Protein AF-A0A955CKV7-F1 (afdb_monomer)

pLDDT: mean 88.66, std 15.36, range [34.91, 98.19]

Sequence (93 aa):
MKKLHAVLRLPLHDFFVLSQGDAGFRAYVFLNSDEDVMACKRSGDLADIEDCVYEQLEMAGRGTRNEIVVAFEYDSDENVQRSFKGNYYLRLL

Nearest PDB structures (foldseek):
  8ipb-assembly1_hb  TM=4.621E-01  e=1.508E+00  Triticum aestivum
  8jiw-assembly1_BH  TM=4.575E-01  e=1.725E+00  Triticum aestivum
  6xa1-assembly1_SH  TM=4.908E-01  e=2.581E+00  Homo sapiens
  6zu5-assembly1_SH0  TM=4.868E-01  e=5.053E+00  Paranosema locustae

Foldseek 3Di:
DDPPPPPCPQQWDDWDWDQDPPFRIEIETAGADPVSLVVCVVVVVVVVVVVVVQVVCVVVVVDHSVPHGYHYHYYYCVCCCVPVVSDVVVVVD

Structure (mmCIF, N/CA/C/O backbone):
data_AF-A0A955CKV7-F1
#
_entry.id   AF-A0A955CKV7-F1
#
loop_
_atom_site.group_PDB
_atom_site.id
_atom_site.type_symbol
_atom_site.label_atom_id
_atom_site.label_alt_id
_atom_site.label_comp_id
_atom_site.label_asym_id
_atom_site.label_entity_id
_atom_site.label_seq_id
_atom_site.pdbx_PDB_ins_code
_atom_site.Cartn_x
_atom_site.Cartn_y
_atom_site.Cartn_z
_atom_site.occupancy
_atom_site.B_iso_or_equiv
_atom_site.auth_seq_id
_atom_site.auth_comp_id
_atom_site.auth_asym_id
_atom_site.auth_atom_id
_atom_site.pdbx_PDB_model_num
ATOM 1 N N . MET A 1 1 ? -17.289 22.559 2.012 1.00 37.84 1 MET A N 1
ATOM 2 C CA . MET A 1 1 ? -16.925 21.390 1.183 1.00 37.84 1 MET A CA 1
ATOM 3 C C . MET A 1 1 ? -15.470 21.536 0.761 1.00 37.84 1 MET A C 1
ATOM 5 O O . MET A 1 1 ? -15.180 22.367 -0.091 1.00 37.84 1 MET A O 1
ATOM 9 N N . LYS A 1 2 ? -14.542 20.826 1.416 1.00 34.94 2 LYS A N 1
ATOM 10 C CA . LYS A 1 2 ? -13.130 20.812 1.006 1.00 34.94 2 LYS A CA 1
ATOM 11 C C . LYS A 1 2 ? -13.023 19.930 -0.238 1.00 34.94 2 LYS A C 1
ATOM 13 O O . LYS A 1 2 ? -13.297 18.740 -0.168 1.00 34.94 2 LYS A O 1
ATOM 18 N N . LYS A 1 3 ? -12.690 20.531 -1.379 1.00 34.91 3 LYS A N 1
ATOM 19 C CA . LYS A 1 3 ? -12.282 19.791 -2.574 1.00 34.91 3 LYS A CA 1
ATOM 20 C C . LYS A 1 3 ? -10.950 19.113 -2.251 1.00 34.91 3 LYS A C 1
ATOM 22 O O . LYS A 1 3 ? -9.973 19.821 -2.010 1.00 34.91 3 LYS A O 1
ATOM 27 N N . LEU A 1 4 ? -10.920 17.780 -2.225 1.00 38.41 4 LEU A N 1
ATOM 28 C CA . LEU A 1 4 ? -9.672 17.020 -2.273 1.00 38.41 4 LEU A CA 1
ATOM 29 C C . LEU A 1 4 ? -9.028 17.293 -3.640 1.00 38.41 4 LEU A C 1
ATOM 31 O O . LEU A 1 4 ? -9.352 16.664 -4.639 1.00 38.41 4 LEU A O 1
ATOM 35 N N . HIS A 1 5 ? -8.140 18.281 -3.691 1.00 37.44 5 HIS A N 1
ATOM 36 C CA . HIS A 1 5 ? -7.159 18.421 -4.761 1.00 37.44 5 HIS A CA 1
ATOM 37 C C . HIS A 1 5 ? -5.893 17.651 -4.367 1.00 37.44 5 HIS A C 1
ATOM 39 O O . HIS A 1 5 ? -4.804 18.218 -4.336 1.00 37.44 5 HIS A O 1
ATOM 45 N N . ALA A 1 6 ? -6.026 16.358 -4.060 1.00 46.50 6 ALA A N 1
ATOM 46 C CA . ALA A 1 6 ? -4.886 15.458 -4.144 1.00 46.50 6 ALA A CA 1
ATOM 47 C C . ALA A 1 6 ? -4.646 15.226 -5.640 1.00 46.50 6 ALA A C 1
ATOM 49 O O . ALA A 1 6 ? -5.173 14.304 -6.254 1.00 46.50 6 ALA A O 1
ATOM 50 N N . VAL A 1 7 ? -3.942 16.168 -6.268 1.00 45.81 7 VAL A N 1
ATOM 51 C CA . VAL A 1 7 ? -3.309 15.926 -7.562 1.00 45.81 7 VAL A CA 1
ATOM 52 C C . VAL A 1 7 ? -2.449 14.684 -7.350 1.00 45.81 7 VAL A C 1
ATOM 54 O O . VAL A 1 7 ? -1.528 14.744 -6.540 1.00 45.81 7 VAL A O 1
ATOM 57 N N . LEU A 1 8 ? -2.790 13.572 -8.007 1.00 54.16 8 LEU A N 1
ATOM 58 C CA . LEU A 1 8 ? -2.007 12.334 -8.047 1.00 54.16 8 LEU A CA 1
ATOM 59 C C . LEU A 1 8 ? -0.587 12.667 -8.538 1.00 54.16 8 LEU A C 1
ATOM 61 O O . LEU A 1 8 ? -0.303 12.646 -9.730 1.00 54.16 8 LEU A O 1
ATOM 65 N N . ARG A 1 9 ? 0.286 13.078 -7.613 1.00 68.81 9 ARG A N 1
ATOM 66 C CA . ARG A 1 9 ? 1.732 13.243 -7.820 1.00 68.81 9 ARG A CA 1
ATOM 67 C C . ARG A 1 9 ? 2.462 11.912 -7.734 1.00 68.81 9 ARG A C 1
ATOM 69 O O . ARG A 1 9 ? 3.60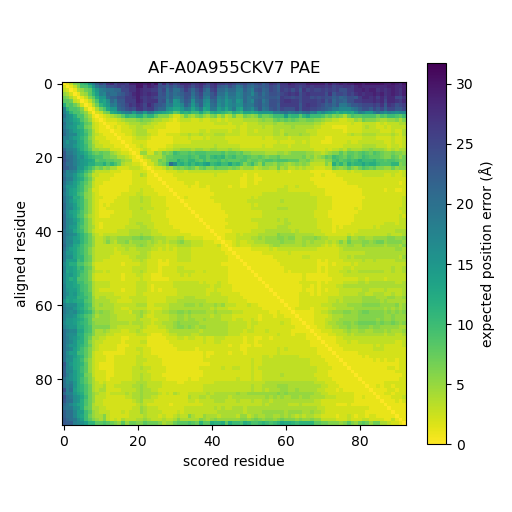8 11.814 -8.152 1.00 68.81 9 ARG A O 1
ATOM 76 N N . LEU A 1 10 ? 1.794 10.919 -7.168 1.00 77.31 10 LEU A N 1
ATOM 77 C CA . LEU A 1 10 ? 2.326 9.594 -6.968 1.00 77.31 10 LEU A CA 1
ATOM 78 C C . LEU A 1 10 ? 2.249 8.822 -8.288 1.00 77.31 10 LEU A C 1
ATOM 80 O O . LEU A 1 10 ? 1.186 8.825 -8.916 1.00 77.31 10 LEU A O 1
ATOM 84 N N . PRO A 1 11 ? 3.326 8.138 -8.698 1.00 91.31 11 PRO A N 1
ATOM 85 C CA . PRO A 1 11 ? 3.350 7.253 -9.862 1.00 91.31 11 PRO A CA 1
ATOM 86 C C . PRO A 1 11 ? 2.609 5.941 -9.553 1.00 91.31 11 PRO A C 1
ATOM 88 O O . PRO A 1 11 ? 3.141 4.854 -9.759 1.00 91.31 11 PRO A O 1
ATOM 91 N N . LEU A 1 12 ? 1.400 6.053 -8.993 1.00 91.19 12 LEU A N 1
ATOM 92 C CA . LEU A 1 12 ? 0.549 4.937 -8.615 1.00 91.19 12 LEU A CA 1
ATOM 93 C C . LEU A 1 12 ? 0.084 4.221 -9.880 1.00 91.19 12 LEU A C 1
ATOM 95 O O . LEU A 1 12 ? -0.553 4.824 -10.744 1.00 91.19 12 LEU A O 1
ATOM 99 N N . HIS A 1 13 ? 0.405 2.939 -9.953 1.00 94.06 13 HIS A N 1
ATOM 100 C CA . HIS A 1 13 ? -0.009 2.044 -11.015 1.00 94.06 13 HIS A CA 1
ATOM 101 C C . HIS A 1 13 ? -1.310 1.323 -10.650 1.00 94.06 13 HIS A C 1
ATOM 103 O O . HIS A 1 13 ? -2.291 1.423 -11.381 1.00 94.06 13 HIS A O 1
ATOM 109 N N . ASP A 1 14 ? -1.330 0.626 -9.509 1.00 93.19 14 ASP A N 1
ATOM 110 C CA . ASP A 1 14 ? -2.499 -0.125 -9.038 1.00 93.19 14 ASP A CA 1
ATOM 111 C C . ASP A 1 14 ? -2.508 -0.244 -7.507 1.00 93.19 14 ASP A C 1
ATOM 113 O O . ASP A 1 14 ? -1.500 0.001 -6.833 1.00 93.19 14 ASP A O 1
ATOM 117 N N . PHE A 1 15 ? -3.659 -0.593 -6.939 1.00 92.81 15 PHE A N 1
ATOM 118 C CA . PHE A 1 15 ? -3.868 -0.632 -5.502 1.00 92.81 15 PHE A CA 1
ATOM 119 C C . PHE A 1 15 ? -4.960 -1.621 -5.077 1.00 92.81 15 PHE A C 1
ATOM 121 O O . PHE A 1 15 ? -6.057 -1.637 -5.634 1.00 92.81 15 PHE A O 1
ATOM 128 N N . PHE A 1 16 ? -4.699 -2.386 -4.012 1.00 93.56 16 PHE A N 1
ATOM 129 C CA . PHE A 1 16 ? -5.642 -3.364 -3.459 1.00 93.56 16 PHE A CA 1
ATOM 130 C C . PHE A 1 16 ? -5.705 -3.282 -1.935 1.00 93.56 16 PHE A C 1
ATOM 132 O O . PHE A 1 16 ? -4.668 -3.281 -1.281 1.00 93.56 16 PHE A O 1
ATOM 139 N N . VAL A 1 17 ? -6.911 -3.318 -1.357 1.00 94.44 17 VAL A N 1
ATOM 140 C CA . VAL A 1 17 ? -7.116 -3.541 0.087 1.00 94.44 17 VAL A CA 1
ATOM 141 C C . VAL A 1 17 ? -7.871 -4.838 0.281 1.00 94.44 17 VAL A C 1
ATOM 143 O O . VAL A 1 17 ? -9.010 -4.976 -0.166 1.00 94.44 17 VAL A O 1
ATOM 146 N N . LEU A 1 18 ? -7.247 -5.784 0.970 1.00 93.12 18 LEU A N 1
ATOM 147 C CA . LEU A 1 18 ? -7.799 -7.111 1.211 1.00 93.12 18 LEU A CA 1
ATOM 148 C C . LEU A 1 18 ? -7.905 -7.356 2.711 1.00 93.12 18 LEU A C 1
ATOM 150 O O . LEU A 1 18 ? -7.015 -6.971 3.465 1.00 93.12 18 LEU A O 1
ATOM 154 N N . SER A 1 19 ? -8.978 -8.014 3.152 1.00 92.00 19 SER A N 1
ATOM 155 C CA . SER A 1 19 ? -9.042 -8.505 4.530 1.00 92.00 19 SER A CA 1
ATOM 156 C C . SER A 1 19 ? -8.087 -9.686 4.698 1.00 92.00 19 SER A C 1
ATOM 158 O O . SE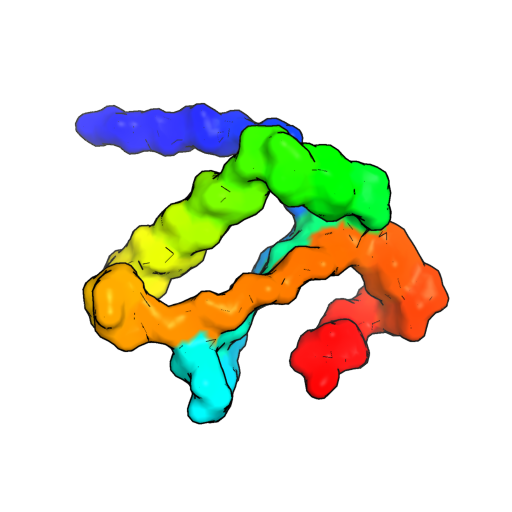R A 1 19 ? -8.018 -10.553 3.827 1.00 92.00 19 SER A O 1
ATOM 160 N N . GLN A 1 20 ? -7.344 -9.702 5.800 1.00 86.94 20 GLN A N 1
ATOM 161 C CA . GLN A 1 20 ? -6.309 -10.691 6.091 1.00 86.94 20 GLN A CA 1
ATOM 162 C C . GLN A 1 20 ? -6.439 -11.175 7.536 1.00 86.94 20 GLN A C 1
ATOM 164 O O . GLN A 1 20 ? -6.802 -10.409 8.429 1.00 86.94 20 GLN A O 1
ATOM 169 N N . GLY A 1 21 ? -6.141 -12.453 7.774 1.00 84.75 21 GLY A N 1
ATOM 170 C CA . GLY A 1 21 ? -6.276 -13.056 9.103 1.00 84.75 21 GLY A CA 1
ATOM 171 C C . GLY A 1 21 ? -5.243 -12.566 10.126 1.00 84.75 21 GLY A C 1
ATOM 172 O O . GLY A 1 21 ? -5.509 -12.628 11.321 1.00 84.75 21 GLY A O 1
ATOM 173 N N . ASP A 1 22 ? -4.085 -12.081 9.672 1.00 82.56 22 ASP A N 1
ATOM 174 C CA . ASP A 1 22 ? -2.942 -11.675 10.502 1.00 82.56 22 ASP A CA 1
ATOM 175 C C . ASP A 1 22 ? -2.925 -10.174 10.841 1.00 82.56 22 ASP A C 1
ATOM 177 O O . ASP A 1 22 ? -2.493 -9.798 11.929 1.00 82.56 22 ASP A O 1
ATOM 181 N N . ALA A 1 23 ? -3.407 -9.323 9.935 1.00 79.94 23 ALA A N 1
ATOM 182 C CA . ALA A 1 23 ? -3.371 -7.868 10.078 1.00 79.94 23 ALA A CA 1
ATOM 183 C C . ALA A 1 23 ? -4.753 -7.205 10.027 1.00 79.94 23 ALA A C 1
ATOM 185 O O . ALA A 1 23 ? -4.819 -5.989 10.051 1.00 79.94 23 ALA A O 1
ATOM 186 N N . GLY A 1 24 ? -5.860 -7.947 9.925 1.00 90.56 24 GLY A N 1
ATOM 187 C CA . GLY A 1 24 ? -7.199 -7.388 9.693 1.00 90.56 24 GLY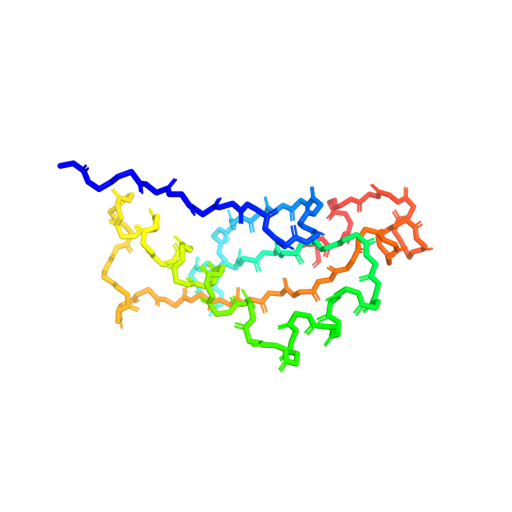 A CA 1
ATOM 188 C C . GLY A 1 24 ? -7.387 -6.948 8.239 1.00 90.56 24 GLY A C 1
ATOM 189 O O . GLY A 1 24 ? -8.256 -7.483 7.541 1.00 90.56 24 GLY A O 1
ATOM 190 N N . PHE A 1 25 ? -6.518 -6.050 7.762 1.00 95.00 25 PHE A N 1
ATOM 191 C CA . PHE A 1 25 ? -6.398 -5.649 6.362 1.00 95.00 25 PHE A CA 1
ATOM 192 C C . PHE A 1 25 ? -4.941 -5.578 5.903 1.00 95.00 25 PHE A C 1
ATOM 194 O O . PHE A 1 25 ? -4.024 -5.306 6.679 1.00 95.00 25 PHE A O 1
ATOM 201 N N . ARG A 1 26 ? -4.737 -5.764 4.600 1.00 95.81 26 ARG A N 1
ATOM 202 C CA . ARG A 1 26 ? -3.472 -5.492 3.924 1.00 95.81 26 ARG A CA 1
ATOM 203 C C . ARG A 1 26 ? -3.714 -4.665 2.677 1.00 95.81 26 ARG A C 1
ATOM 205 O O . ARG A 1 26 ? -4.580 -4.997 1.866 1.00 95.81 26 ARG A O 1
ATOM 212 N N . ALA A 1 27 ? -2.955 -3.588 2.566 1.00 96.25 27 ALA A N 1
ATOM 213 C CA . ALA A 1 27 ? -2.973 -2.654 1.462 1.00 96.25 27 ALA A CA 1
ATOM 214 C C . ALA A 1 27 ? -1.735 -2.896 0.589 1.00 96.25 27 ALA A C 1
ATOM 216 O O . ALA A 1 27 ? -0.608 -2.711 1.045 1.00 96.25 27 ALA A O 1
ATOM 217 N N . TYR A 1 28 ? -1.945 -3.323 -0.652 1.00 96.31 28 TYR A N 1
ATOM 218 C CA . TYR A 1 28 ? -0.897 -3.500 -1.652 1.00 96.31 28 TYR A CA 1
ATOM 219 C C . TYR A 1 28 ? -0.901 -2.293 -2.579 1.00 96.31 28 TYR A C 1
ATOM 221 O O . TYR A 1 28 ? -1.904 -2.025 -3.239 1.00 96.31 28 TYR A O 1
ATOM 229 N N . VAL A 1 29 ? 0.211 -1.572 -2.616 1.00 95.88 29 VAL A N 1
ATOM 230 C CA . VAL A 1 29 ? 0.407 -0.346 -3.385 1.00 95.88 29 VAL A CA 1
ATOM 231 C C . VAL A 1 29 ? 1.465 -0.618 -4.443 1.00 95.88 29 VAL A C 1
ATOM 233 O O . VAL A 1 29 ? 2.627 -0.872 -4.118 1.00 95.88 29 VAL A O 1
ATOM 236 N N . PHE A 1 30 ? 1.068 -0.537 -5.708 1.00 96.44 30 PHE A N 1
ATOM 237 C CA . PHE A 1 30 ? 1.956 -0.730 -6.844 1.00 96.44 30 PHE A CA 1
ATOM 238 C C . PHE A 1 30 ? 2.263 0.615 -7.487 1.00 96.44 30 PHE A C 1
ATOM 240 O O . PHE A 1 30 ? 1.351 1.292 -7.957 1.00 96.44 30 PHE A O 1
ATOM 247 N N . LEU A 1 31 ? 3.533 1.012 -7.511 1.00 95.94 31 LEU A N 1
ATOM 248 C CA . LEU A 1 31 ? 3.998 2.163 -8.292 1.00 95.94 31 LEU A CA 1
ATOM 249 C C . LEU A 1 31 ? 4.495 1.712 -9.671 1.00 95.94 31 LEU A C 1
ATOM 251 O O . LEU A 1 31 ? 4.575 0.519 -9.933 1.00 95.94 31 LEU A O 1
ATOM 255 N N . ASN A 1 32 ? 4.824 2.631 -10.575 1.00 96.44 32 ASN A N 1
ATOM 256 C CA . ASN A 1 32 ? 5.254 2.245 -11.924 1.00 96.44 32 ASN A CA 1
ATOM 257 C C . ASN A 1 32 ? 6.597 1.491 -11.931 1.00 96.44 32 AS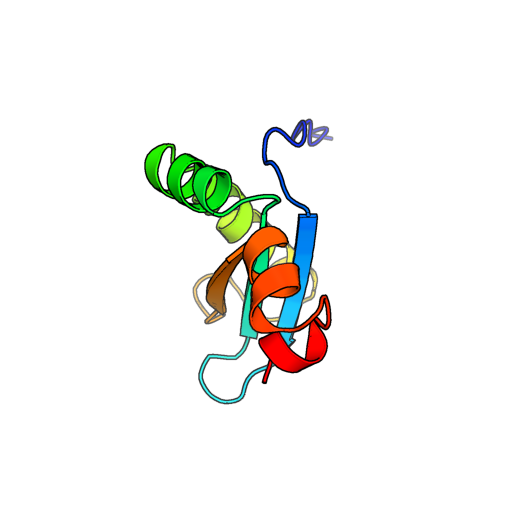N A C 1
ATOM 259 O O . ASN A 1 32 ? 6.713 0.456 -12.585 1.00 96.44 32 ASN A O 1
ATOM 263 N N . SER A 1 33 ? 7.601 1.982 -11.198 1.00 97.31 33 SER A N 1
ATOM 264 C CA . SER A 1 33 ? 8.965 1.429 -11.209 1.00 97.31 33 SER A CA 1
ATOM 265 C C . SER A 1 33 ? 9.544 1.192 -9.815 1.00 97.31 33 SER A C 1
ATOM 267 O O . SER A 1 33 ? 9.075 1.755 -8.821 1.00 97.31 33 SER A O 1
ATOM 269 N N . ASP A 1 34 ? 10.598 0.377 -9.729 1.00 97.69 34 ASP A N 1
ATOM 270 C CA . ASP A 1 34 ? 11.335 0.179 -8.471 1.00 97.69 34 ASP A CA 1
ATOM 271 C C . ASP A 1 34 ? 11.951 1.505 -7.971 1.00 97.69 34 ASP A C 1
ATOM 273 O O . ASP A 1 34 ? 12.021 1.765 -6.764 1.00 97.69 34 ASP A O 1
ATOM 277 N N . GLU A 1 35 ? 12.360 2.381 -8.895 1.00 97.06 35 GLU A N 1
ATOM 278 C CA . GLU A 1 35 ? 12.879 3.713 -8.575 1.00 97.06 35 GLU A CA 1
ATOM 279 C C . GLU A 1 35 ? 11.810 4.599 -7.928 1.00 97.06 35 GLU A C 1
ATOM 281 O O . GLU A 1 35 ? 12.091 5.253 -6.919 1.00 97.06 35 GLU A O 1
ATOM 286 N N . ASP A 1 36 ? 10.582 4.560 -8.444 1.00 95.69 36 ASP A N 1
ATOM 287 C CA . ASP A 1 36 ? 9.443 5.284 -7.885 1.00 95.69 36 ASP A CA 1
ATOM 288 C C . ASP A 1 36 ? 9.129 4.830 -6.456 1.00 95.69 36 ASP A C 1
ATOM 290 O O . ASP A 1 36 ? 8.929 5.665 -5.571 1.00 95.69 36 ASP A O 1
ATOM 294 N N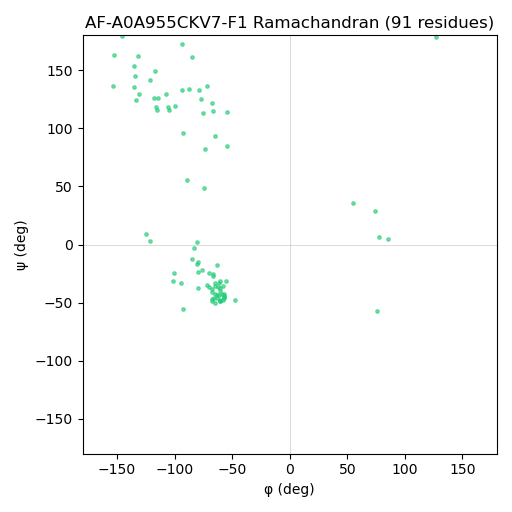 . VAL A 1 37 ? 9.154 3.515 -6.193 1.00 95.12 37 VAL A N 1
ATOM 295 C CA . VAL A 1 37 ? 8.958 2.964 -4.835 1.00 95.12 37 VAL A CA 1
ATOM 296 C C . VAL A 1 37 ? 9.980 3.557 -3.877 1.00 95.12 37 VAL A C 1
ATOM 298 O O . VAL A 1 37 ? 9.644 3.989 -2.771 1.00 95.12 37 VAL A O 1
ATOM 301 N N . MET A 1 38 ? 11.238 3.619 -4.301 1.00 95.19 38 MET A N 1
ATOM 302 C CA . MET A 1 38 ? 12.305 4.179 -3.483 1.00 95.19 38 MET A CA 1
ATOM 303 C C . MET A 1 38 ? 12.205 5.702 -3.349 1.00 95.19 38 MET A C 1
ATOM 305 O O . MET A 1 38 ? 12.534 6.234 -2.288 1.00 95.19 38 MET A O 1
ATOM 309 N N . ALA A 1 39 ? 11.753 6.413 -4.382 1.00 94.06 39 ALA A N 1
ATOM 310 C CA . ALA A 1 39 ? 11.537 7.854 -4.339 1.00 94.06 39 ALA A CA 1
ATOM 311 C C . ALA A 1 39 ? 10.430 8.219 -3.343 1.00 94.06 39 ALA A C 1
ATOM 313 O O . ALA A 1 39 ? 10.688 9.014 -2.439 1.00 94.06 39 ALA A O 1
ATOM 314 N N . CYS A 1 40 ? 9.267 7.567 -3.427 1.00 92.25 40 CYS A N 1
ATOM 315 C CA . CYS A 1 40 ? 8.132 7.814 -2.536 1.00 92.25 40 CYS A CA 1
ATOM 316 C C . CYS A 1 40 ? 8.432 7.438 -1.077 1.00 92.25 40 CYS A C 1
ATOM 318 O O . CYS A 1 40 ? 8.021 8.145 -0.156 1.00 92.25 40 CYS A O 1
ATOM 320 N N . LYS A 1 41 ? 9.216 6.374 -0.842 1.00 91.19 41 LYS A N 1
ATOM 321 C CA . LYS A 1 41 ? 9.719 6.046 0.507 1.00 91.19 41 LYS A CA 1
ATOM 322 C C . LYS A 1 41 ? 10.593 7.157 1.090 1.00 91.19 41 LYS A C 1
ATOM 324 O O . LYS A 1 41 ? 10.542 7.398 2.290 1.00 91.19 41 LYS A O 1
ATOM 329 N N . ARG A 1 42 ? 11.415 7.817 0.266 1.00 92.06 42 ARG A N 1
ATOM 330 C CA . ARG A 1 42 ? 12.323 8.886 0.720 1.00 92.06 42 ARG A CA 1
ATOM 331 C C . ARG A 1 42 ? 11.621 10.225 0.914 1.00 92.06 42 ARG A C 1
ATOM 333 O O . ARG A 1 42 ? 12.001 10.961 1.818 1.00 92.06 42 ARG A O 1
ATOM 340 N N . SER A 1 43 ? 10.657 10.560 0.060 1.00 89.00 43 SER A N 1
ATOM 341 C CA . SER A 1 43 ? 9.897 11.814 0.149 1.00 89.00 43 SER A CA 1
ATOM 342 C C . SER A 1 43 ? 8.847 11.790 1.259 1.00 89.00 43 SER A C 1
ATOM 344 O O . SER A 1 43 ? 8.456 12.851 1.736 1.00 89.00 43 SER A O 1
ATOM 346 N N . GLY A 1 44 ? 8.422 10.597 1.689 1.00 87.50 44 GLY A N 1
ATOM 347 C CA . GLY A 1 44 ? 7.336 10.422 2.650 1.00 87.50 44 GLY A CA 1
ATOM 348 C C . GLY A 1 44 ? 5.953 10.411 2.000 1.00 87.50 44 GLY A C 1
ATOM 349 O O . GLY A 1 44 ? 4.967 10.300 2.719 1.00 87.50 44 GLY A O 1
ATOM 350 N N . ASP A 1 45 ? 5.864 10.452 0.665 1.00 88.50 45 ASP A N 1
ATOM 351 C CA . ASP A 1 45 ? 4.578 10.502 -0.049 1.00 88.50 45 ASP A CA 1
ATOM 352 C C . ASP A 1 45 ? 3.719 9.241 0.179 1.00 88.50 45 ASP A C 1
ATOM 354 O O . ASP A 1 45 ? 2.513 9.252 -0.056 1.00 88.50 45 ASP A O 1
ATOM 358 N N . LEU A 1 46 ? 4.318 8.138 0.648 1.00 89.50 46 LEU A N 1
ATOM 359 C CA . LEU A 1 46 ? 3.566 6.939 1.026 1.00 89.50 46 LEU A CA 1
ATOM 360 C C . LEU A 1 46 ? 2.674 7.165 2.256 1.00 89.50 46 LEU A C 1
ATOM 362 O O . LEU A 1 46 ? 1.629 6.531 2.349 1.00 89.50 46 LEU A O 1
ATOM 366 N N . ALA A 1 47 ? 3.024 8.093 3.152 1.00 91.25 47 ALA A N 1
ATOM 367 C CA . ALA A 1 47 ? 2.209 8.398 4.329 1.00 91.25 47 ALA A CA 1
ATOM 368 C C . ALA A 1 47 ? 0.820 8.935 3.944 1.00 91.25 47 ALA A C 1
ATOM 370 O O . ALA A 1 47 ? -0.173 8.562 4.563 1.00 91.25 47 ALA A O 1
ATOM 371 N N . ASP A 1 48 ? 0.729 9.725 2.870 1.00 89.31 48 ASP A N 1
ATOM 372 C CA . ASP A 1 48 ? -0.550 10.226 2.356 1.00 89.31 48 ASP A CA 1
ATOM 373 C C . ASP A 1 48 ? -1.439 9.080 1.832 1.00 89.31 48 ASP A C 1
ATOM 375 O O . ASP A 1 48 ? -2.667 9.125 1.954 1.00 89.31 48 ASP A O 1
ATOM 379 N N . ILE A 1 49 ? -0.831 8.027 1.265 1.00 90.38 49 ILE A N 1
ATOM 380 C CA . ILE A 1 49 ? -1.555 6.809 0.872 1.00 90.38 49 ILE A CA 1
ATOM 381 C C . ILE A 1 49 ? -2.062 6.091 2.121 1.00 90.38 49 ILE A C 1
ATOM 383 O O . ILE A 1 49 ? -3.236 5.726 2.169 1.00 90.38 49 ILE A O 1
ATOM 387 N N . GLU A 1 50 ? -1.206 5.896 3.125 1.00 94.31 50 GLU A N 1
ATOM 388 C CA . GLU A 1 50 ? -1.588 5.235 4.377 1.00 94.31 50 GLU A CA 1
ATOM 389 C C . GLU A 1 50 ? -2.762 5.957 5.046 1.00 94.31 50 GLU A C 1
ATOM 391 O O . GLU A 1 50 ? -3.753 5.318 5.408 1.00 94.31 50 GLU A O 1
ATOM 396 N N . ASP A 1 51 ? -2.697 7.287 5.128 1.00 94.12 51 ASP A N 1
ATOM 397 C CA . ASP A 1 51 ? -3.764 8.130 5.664 1.00 94.12 51 ASP A CA 1
ATOM 398 C C . ASP A 1 51 ? -5.075 7.947 4.902 1.00 94.12 51 ASP A C 1
ATOM 400 O O . ASP A 1 51 ? -6.113 7.693 5.517 1.00 94.12 51 ASP A O 1
ATOM 404 N N . CYS A 1 52 ? -5.020 7.983 3.570 1.00 91.94 52 CYS A N 1
ATOM 405 C CA . CYS A 1 52 ? -6.184 7.749 2.722 1.00 91.94 52 CYS A CA 1
ATOM 406 C C . CYS A 1 52 ? -6.807 6.365 2.974 1.00 91.94 52 CYS A C 1
ATOM 408 O O . CYS A 1 52 ? -8.028 6.245 3.086 1.00 91.94 52 CYS A O 1
ATOM 410 N N . VAL A 1 53 ? -5.993 5.314 3.118 1.00 94.25 53 VAL A N 1
ATOM 411 C CA . VAL A 1 53 ? -6.485 3.951 3.383 1.00 94.25 53 VAL A CA 1
ATOM 412 C C . VAL A 1 53 ? -7.209 3.870 4.720 1.00 94.25 53 VAL A C 1
ATOM 414 O O . VAL A 1 53 ? -8.309 3.314 4.778 1.00 94.25 53 VAL A O 1
ATOM 417 N N . TYR A 1 54 ? -6.636 4.445 5.778 1.00 96.25 54 TYR A N 1
ATOM 418 C CA . TYR A 1 54 ? -7.304 4.496 7.076 1.00 96.25 54 TYR A CA 1
ATOM 419 C C . TYR A 1 54 ? -8.623 5.268 6.997 1.00 96.25 54 TYR A C 1
ATOM 421 O O . TYR A 1 54 ? -9.644 4.738 7.429 1.00 96.25 54 TYR A O 1
ATOM 429 N N . GLU A 1 55 ? -8.639 6.455 6.383 1.00 94.81 55 GLU A N 1
ATOM 430 C CA . GLU A 1 55 ? -9.862 7.251 6.216 1.00 94.81 55 GLU A CA 1
ATOM 431 C C . GLU A 1 55 ? -10.960 6.470 5.478 1.00 94.81 55 GLU A C 1
ATOM 433 O O . GLU A 1 55 ? -12.114 6.459 5.908 1.00 94.81 55 GLU A O 1
ATOM 438 N N . GLN A 1 56 ? -10.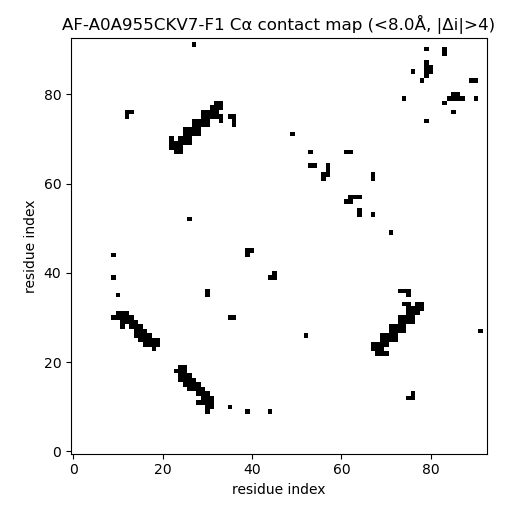622 5.765 4.393 1.00 93.56 56 GLN A N 1
ATOM 439 C CA . GLN A 1 56 ? -11.607 4.976 3.648 1.00 93.56 56 GLN A CA 1
ATOM 440 C C . GLN A 1 56 ? -12.133 3.779 4.452 1.00 93.56 56 GLN A C 1
ATOM 442 O O . GLN A 1 56 ? -13.326 3.471 4.382 1.00 93.56 56 GLN A O 1
ATOM 447 N N . LEU A 1 57 ? -11.283 3.107 5.235 1.00 94.50 57 LEU A N 1
ATOM 448 C CA . LEU A 1 57 ? -11.707 1.999 6.096 1.00 94.50 57 LEU A CA 1
ATOM 449 C C . LEU A 1 57 ? -12.607 2.481 7.243 1.00 94.50 57 LEU A C 1
ATOM 451 O O . LEU A 1 57 ? -13.626 1.841 7.522 1.00 94.50 57 LEU A O 1
ATOM 455 N N . GLU A 1 58 ? -12.290 3.623 7.854 1.00 95.75 58 GLU A N 1
ATOM 456 C CA . GLU A 1 58 ? -13.154 4.269 8.847 1.00 95.75 58 GLU A CA 1
ATOM 457 C C . GLU A 1 58 ? -14.512 4.645 8.241 1.00 95.75 58 GLU A C 1
ATOM 459 O O . GLU A 1 58 ? -15.559 4.291 8.788 1.00 95.75 58 GLU A O 1
ATOM 464 N N . MET A 1 59 ? -14.517 5.293 7.068 1.00 93.75 59 MET A N 1
ATOM 465 C CA . MET A 1 59 ? -15.740 5.669 6.345 1.00 93.75 59 MET A CA 1
ATOM 466 C C . MET A 1 59 ? -16.601 4.458 5.965 1.00 93.75 59 MET A C 1
ATOM 468 O O . MET A 1 59 ? -17.828 4.559 5.926 1.00 93.75 59 MET A O 1
ATOM 472 N N . ALA A 1 60 ? -15.976 3.308 5.709 1.00 94.50 60 ALA A N 1
ATOM 473 C CA . ALA A 1 60 ? -16.656 2.044 5.444 1.00 94.50 60 ALA A CA 1
ATOM 474 C C . ALA A 1 60 ? -17.138 1.319 6.719 1.00 94.50 60 ALA A C 1
ATOM 476 O O . ALA A 1 60 ? -17.684 0.217 6.624 1.00 94.50 60 ALA A O 1
ATOM 477 N N . GLY A 1 61 ? -16.936 1.901 7.906 1.00 95.31 61 GL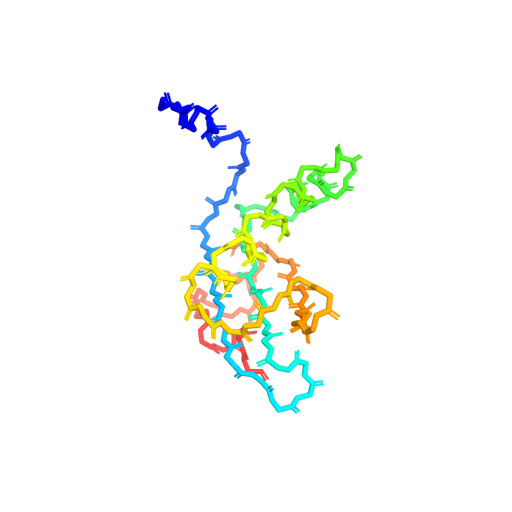Y A N 1
ATOM 478 C CA . GLY A 1 61 ? -17.374 1.341 9.184 1.00 95.31 61 GLY A CA 1
ATOM 479 C C . GLY A 1 61 ? -16.541 0.148 9.654 1.00 95.31 61 GLY A C 1
ATOM 480 O O . GLY A 1 61 ? -17.073 -0.737 10.323 1.00 95.31 61 GLY A O 1
ATOM 481 N N . ARG A 1 62 ? -15.253 0.079 9.286 1.00 95.12 62 ARG A N 1
ATOM 482 C CA . ARG A 1 62 ? -14.351 -1.021 9.686 1.00 95.12 62 ARG A CA 1
ATOM 483 C C . ARG A 1 62 ? -13.725 -0.855 11.072 1.00 95.12 62 ARG A C 1
ATOM 485 O O . ARG A 1 62 ? -13.038 -1.765 11.521 1.00 95.12 62 ARG A O 1
ATOM 492 N N . GLY A 1 63 ? -13.993 0.261 11.740 1.00 94.38 63 GLY A N 1
ATOM 493 C CA . GLY A 1 63 ? -13.399 0.657 13.017 1.00 94.38 63 GLY A CA 1
ATOM 494 C C . GLY A 1 63 ? -12.809 2.058 12.909 1.00 94.38 63 GLY A C 1
ATOM 495 O O . GLY A 1 63 ? -12.874 2.669 11.846 1.00 94.38 63 GLY A O 1
ATOM 496 N N . THR A 1 64 ? -12.254 2.570 13.998 1.00 94.94 64 THR A N 1
ATOM 497 C CA . THR A 1 64 ? -11.421 3.781 13.989 1.00 94.94 64 THR A CA 1
ATOM 498 C C . THR A 1 64 ? -9.975 3.430 13.636 1.00 94.94 64 THR A C 1
ATOM 500 O O . THR A 1 64 ? -9.543 2.289 13.782 1.00 94.94 64 THR A O 1
ATOM 503 N N . ARG A 1 65 ? -9.175 4.408 13.224 1.00 93.50 65 ARG A N 1
ATOM 504 C CA . ARG A 1 65 ? -7.767 4.259 12.843 1.00 93.50 65 ARG A CA 1
ATOM 505 C C . ARG A 1 65 ? -6.916 3.614 13.933 1.00 93.50 65 ARG A C 1
ATOM 507 O O . ARG A 1 65 ? -5.965 2.913 13.624 1.00 93.50 65 ARG A O 1
ATOM 514 N N . ASN A 1 66 ? -7.264 3.841 15.197 1.00 92.69 66 ASN A N 1
ATOM 515 C CA . ASN A 1 66 ? -6.560 3.251 16.336 1.00 92.69 66 ASN A CA 1
ATOM 516 C C . ASN A 1 66 ? -6.976 1.794 16.612 1.00 92.69 66 ASN A C 1
ATOM 518 O O . ASN A 1 66 ? -6.304 1.106 17.376 1.00 92.69 66 ASN A O 1
ATOM 522 N N . GLU A 1 67 ? -8.088 1.337 16.035 1.00 92.81 67 GLU A N 1
ATOM 523 C CA . GLU A 1 67 ? -8.618 -0.026 16.172 1.00 92.81 67 GLU A CA 1
ATOM 524 C C . GLU A 1 67 ? -8.295 -0.888 14.948 1.00 92.81 67 GLU A C 1
ATOM 526 O O . GLU A 1 67 ? -8.126 -2.102 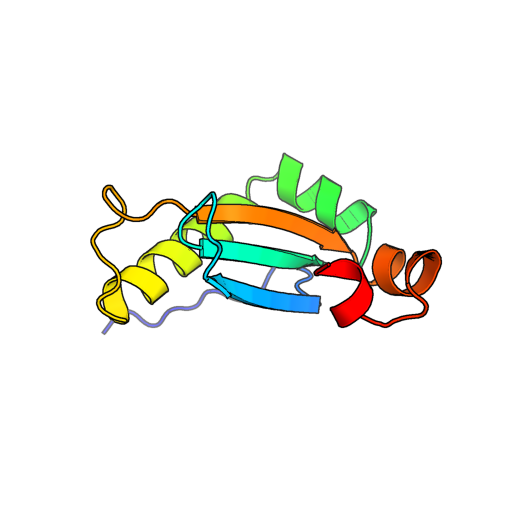15.065 1.00 92.81 67 GLU A O 1
ATOM 531 N N . ILE A 1 68 ? -8.221 -0.267 13.770 1.00 92.94 68 ILE A N 1
ATOM 532 C CA . ILE A 1 68 ? -7.889 -0.940 12.522 1.00 92.94 68 ILE A CA 1
ATOM 533 C C . ILE A 1 68 ? -6.382 -1.190 12.495 1.00 92.94 68 ILE A C 1
ATOM 535 O O . ILE A 1 68 ? -5.576 -0.270 12.584 1.00 92.94 68 ILE A O 1
ATOM 539 N N . VAL A 1 69 ? -6.003 -2.446 12.294 1.00 93.81 69 VAL A N 1
ATOM 540 C CA . VAL A 1 69 ? -4.642 -2.807 11.903 1.00 93.81 69 VAL A CA 1
ATOM 541 C C . VAL A 1 69 ? -4.618 -2.885 10.374 1.00 93.81 69 VAL A C 1
ATOM 543 O O . VAL A 1 69 ? -5.533 -3.435 9.759 1.00 93.81 69 VAL A O 1
ATOM 546 N N . VAL A 1 70 ? -3.615 -2.272 9.744 1.00 95.12 70 VAL A N 1
ATOM 547 C CA . VAL A 1 70 ? -3.375 -2.386 8.299 1.00 95.12 70 VAL A CA 1
ATOM 548 C C . VAL A 1 70 ? -1.897 -2.661 8.075 1.00 95.12 70 VAL A C 1
ATOM 550 O O . VAL A 1 70 ? -1.044 -1.888 8.511 1.00 95.12 70 VAL A O 1
ATOM 553 N N . ALA A 1 71 ? -1.587 -3.750 7.378 1.00 95.94 71 ALA A N 1
ATO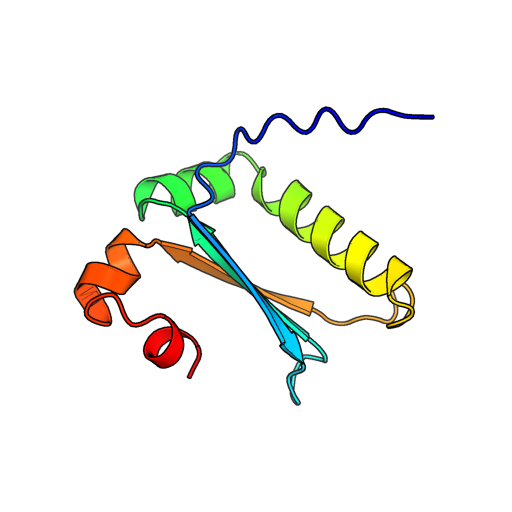M 554 C CA . ALA A 1 71 ? -0.251 -3.983 6.841 1.00 95.94 71 ALA A CA 1
ATOM 555 C C . ALA A 1 71 ? -0.130 -3.333 5.456 1.00 95.94 71 ALA A C 1
ATOM 557 O O . ALA A 1 71 ? -1.004 -3.521 4.611 1.00 95.94 71 ALA A O 1
ATOM 558 N N . PHE A 1 72 ? 0.955 -2.605 5.200 1.00 95.44 72 PHE A N 1
ATOM 559 C CA . PHE A 1 72 ? 1.212 -1.989 3.897 1.00 95.44 72 PHE A CA 1
ATOM 560 C C . PHE A 1 72 ? 2.336 -2.719 3.166 1.00 95.44 72 PHE A C 1
ATOM 562 O O . PHE A 1 72 ? 3.419 -2.930 3.713 1.00 95.44 72 PHE A O 1
ATOM 569 N N . GLU A 1 73 ? 2.080 -3.080 1.913 1.00 96.06 73 GLU A N 1
ATOM 570 C CA . GLU A 1 73 ? 3.071 -3.619 0.992 1.00 96.06 73 GLU A CA 1
ATOM 571 C C . GLU A 1 73 ? 3.236 -2.692 -0.203 1.00 96.06 73 GLU A C 1
ATOM 573 O O . GLU A 1 73 ? 2.272 -2.370 -0.891 1.00 96.06 73 GLU A O 1
ATOM 578 N N . TYR A 1 74 ? 4.480 -2.303 -0.464 1.00 95.94 74 TYR A N 1
ATOM 579 C CA . TYR A 1 74 ? 4.841 -1.424 -1.568 1.00 95.94 74 TYR A CA 1
ATOM 580 C C . TYR A 1 74 ? 5.693 -2.191 -2.569 1.00 95.94 74 TYR A C 1
ATOM 582 O O . TYR A 1 74 ? 6.728 -2.746 -2.188 1.00 95.94 74 TYR A O 1
ATOM 590 N N . ASP A 1 75 ? 5.280 -2.188 -3.830 1.00 97.31 75 ASP A N 1
ATOM 591 C CA . ASP A 1 75 ? 5.989 -2.834 -4.934 1.00 97.31 75 ASP A CA 1
ATOM 592 C C . ASP A 1 75 ? 5.816 -2.025 -6.229 1.00 97.31 75 ASP A C 1
ATOM 594 O O . ASP A 1 75 ? 5.164 -0.979 -6.229 1.00 97.31 75 ASP A O 1
ATOM 598 N N . SER A 1 76 ? 6.415 -2.475 -7.326 1.00 97.50 76 SER A N 1
ATOM 599 C CA . SER A 1 76 ? 6.307 -1.830 -8.633 1.00 97.50 76 SER A CA 1
ATOM 600 C C . SER A 1 76 ? 5.628 -2.725 -9.672 1.00 97.50 76 SER A C 1
ATOM 602 O O . SER A 1 76 ? 5.762 -3.949 -9.637 1.00 97.50 76 SER A O 1
ATOM 604 N N . ASP A 1 77 ? 4.926 -2.123 -10.634 1.00 98.12 77 ASP A N 1
ATOM 605 C CA . ASP A 1 77 ? 4.483 -2.806 -11.854 1.00 98.12 77 ASP A CA 1
ATOM 606 C C . ASP A 1 77 ? 5.685 -3.400 -12.586 1.00 98.12 77 ASP A C 1
ATOM 608 O O . ASP A 1 77 ? 5.649 -4.567 -12.955 1.00 98.12 77 ASP A O 1
ATOM 612 N N . GLU A 1 78 ? 6.800 -2.670 -12.682 1.00 98.19 78 GLU A N 1
ATOM 613 C CA . GLU A 1 78 ? 8.058 -3.196 -13.221 1.00 98.19 78 GLU A CA 1
ATOM 614 C C . GLU A 1 78 ? 8.431 -4.564 -12.617 1.00 98.19 78 GLU A C 1
ATOM 616 O O . GLU A 1 78 ? 8.734 -5.518 -13.347 1.00 98.19 78 GLU A O 1
ATOM 621 N N . ASN A 1 79 ? 8.366 -4.700 -11.292 1.00 98.00 79 ASN A N 1
ATOM 622 C CA . ASN A 1 79 ? 8.638 -5.960 -10.617 1.00 98.00 79 ASN A CA 1
ATOM 623 C C . ASN A 1 79 ? 7.542 -7.007 -10.870 1.00 98.00 79 ASN A C 1
ATOM 625 O O . ASN A 1 79 ? 7.864 -8.183 -11.054 1.00 98.00 79 ASN A O 1
ATOM 629 N N . VAL A 1 80 ? 6.268 -6.613 -10.948 1.00 97.50 80 VAL A N 1
ATOM 630 C CA . VAL A 1 80 ? 5.163 -7.521 -11.304 1.00 97.50 80 VAL A CA 1
ATOM 631 C C . VAL A 1 80 ? 5.330 -8.075 -12.723 1.00 97.50 80 VAL A C 1
ATOM 633 O O . VAL A 1 80 ? 5.211 -9.287 -12.939 1.00 97.50 80 VAL A O 1
ATOM 636 N N . GLN A 1 81 ? 5.696 -7.236 -13.690 1.00 97.94 81 GLN A N 1
ATOM 637 C CA . GLN A 1 81 ? 6.008 -7.652 -15.056 1.00 97.94 81 GLN A CA 1
ATOM 638 C C . GLN A 1 81 ? 7.192 -8.623 -15.080 1.00 97.94 81 GLN A C 1
ATOM 640 O O . GLN A 1 81 ? 7.105 -9.705 -15.669 1.00 97.94 81 GLN A O 1
ATOM 645 N N . ARG A 1 82 ? 8.284 -8.272 -14.392 1.00 97.75 82 ARG A N 1
ATOM 646 C CA . ARG A 1 82 ? 9.538 -9.038 -14.375 1.00 97.75 82 ARG A CA 1
ATOM 647 C C . ARG A 1 82 ? 9.408 -10.389 -13.670 1.00 97.75 82 ARG A C 1
ATOM 649 O O . ARG A 1 82 ? 9.867 -11.401 -14.196 1.00 97.75 82 ARG A O 1
ATOM 656 N N . SER A 1 83 ? 8.793 -10.407 -12.492 1.00 97.38 83 SER A N 1
ATOM 657 C CA . SER A 1 83 ? 8.825 -11.545 -11.563 1.00 97.38 83 SER A CA 1
ATOM 658 C C . SER A 1 83 ? 7.552 -12.393 -11.615 1.00 97.38 83 SER A C 1
ATOM 660 O O . SER A 1 83 ? 7.595 -13.590 -11.335 1.00 97.38 83 SER A O 1
ATOM 662 N N . PHE A 1 84 ? 6.429 -11.803 -12.036 1.00 96.06 84 PHE A N 1
ATOM 663 C CA . PHE A 1 84 ? 5.107 -12.442 -12.030 1.00 96.06 84 PHE A CA 1
ATOM 664 C C . PHE A 1 84 ? 4.437 -12.442 -13.410 1.00 96.06 84 PHE A C 1
ATOM 666 O O . PHE A 1 84 ? 3.272 -12.822 -13.531 1.00 96.06 84 PHE A O 1
ATOM 673 N N . LYS A 1 85 ? 5.166 -12.057 -14.470 1.00 96.69 85 LYS A N 1
ATOM 674 C CA . LYS A 1 85 ? 4.671 -11.991 -15.858 1.00 96.69 85 LYS A CA 1
ATOM 675 C C . LYS A 1 85 ? 3.413 -11.121 -15.991 1.00 96.69 85 LYS A C 1
ATOM 677 O O . LYS A 1 85 ? 2.497 -11.471 -16.735 1.00 96.69 85 LYS A O 1
ATOM 682 N N . GLY A 1 86 ? 3.346 -10.041 -15.211 1.00 94.12 86 GLY A N 1
ATOM 683 C CA . GLY A 1 86 ? 2.208 -9.120 -15.185 1.00 94.12 86 GLY A CA 1
ATOM 684 C C . GLY A 1 86 ? 0.996 -9.637 -14.404 1.00 94.12 86 GLY A C 1
ATOM 685 O O . GLY A 1 86 ? -0.065 -9.020 -14.434 1.00 94.12 86 GLY A O 1
ATOM 686 N N . ASN A 1 87 ? 1.107 -10.779 -13.716 1.00 94.38 87 ASN A N 1
ATOM 687 C CA . ASN A 1 87 ? -0.003 -11.356 -12.967 1.00 94.38 87 ASN A CA 1
ATOM 688 C C . ASN A 1 87 ? 0.006 -10.889 -11.505 1.00 94.38 87 ASN A C 1
ATOM 690 O O . ASN A 1 87 ? 0.644 -11.495 -10.644 1.00 94.38 87 ASN A O 1
ATOM 694 N N . TYR A 1 88 ? -0.775 -9.846 -11.229 1.00 93.81 88 TYR A N 1
ATOM 695 C CA . TYR A 1 88 ? -0.958 -9.288 -9.889 1.00 93.81 88 TYR A CA 1
ATOM 696 C C . TYR A 1 88 ? -1.496 -10.300 -8.883 1.00 93.81 88 TYR A C 1
ATOM 698 O O . TYR A 1 88 ? -1.057 -10.304 -7.741 1.00 93.81 88 TYR A O 1
ATOM 706 N N . TYR A 1 89 ? -2.373 -11.219 -9.291 1.00 93.56 89 TYR A N 1
ATOM 707 C CA . TYR A 1 89 ? -2.885 -12.239 -8.377 1.00 93.56 89 TYR A CA 1
ATOM 708 C C . TYR A 1 89 ? -1.760 -13.118 -7.821 1.00 93.56 89 TYR A C 1
ATOM 710 O O . TYR A 1 89 ? -1.746 -13.397 -6.629 1.00 93.56 89 TYR A O 1
ATOM 718 N N . LEU A 1 90 ? -0.775 -13.488 -8.649 1.00 91.88 90 LEU A N 1
ATOM 719 C CA . LEU A 1 90 ? 0.388 -14.255 -8.185 1.00 91.88 90 LEU A CA 1
ATOM 720 C C . LEU A 1 90 ? 1.283 -13.466 -7.223 1.00 91.88 90 LEU A C 1
ATOM 722 O O . LEU A 1 90 ? 1.982 -14.083 -6.429 1.00 91.88 90 LEU A O 1
ATOM 726 N N . ARG A 1 91 ? 1.271 -12.131 -7.290 1.00 93.06 91 ARG A N 1
ATOM 727 C CA . ARG A 1 91 ? 2.005 -11.264 -6.361 1.00 93.06 91 ARG A CA 1
ATOM 728 C C . ARG A 1 91 ? 1.282 -11.084 -5.021 1.00 93.06 91 ARG A C 1
ATOM 730 O O . ARG A 1 91 ? 1.923 -10.756 -4.027 1.00 93.06 91 ARG A O 1
ATOM 737 N N . LEU A 1 92 ? -0.035 -11.263 -4.992 1.00 90.25 92 LEU A N 1
ATOM 738 C CA . LEU A 1 92 ? -0.851 -11.112 -3.785 1.00 90.25 92 LEU A CA 1
ATOM 739 C C . LEU A 1 92 ? -0.892 -12.383 -2.911 1.00 90.25 92 LEU A C 1
ATOM 741 O O . LEU A 1 92 ? -1.374 -12.300 -1.782 1.00 90.25 92 LEU A O 1
ATOM 745 N N . LEU A 1 93 ? -0.433 -13.531 -3.433 1.00 82.25 93 LEU A N 1
ATOM 746 C CA . LEU A 1 93 ? -0.299 -14.811 -2.714 1.00 82.25 93 LEU A CA 1
ATOM 747 C C . LEU A 1 93 ? 0.945 -14.838 -1.819 1.00 82.25 93 LEU A C 1
ATOM 749 O O . LEU A 1 93 ? 0.827 -15.407 -0.711 1.00 82.25 93 LEU A O 1
#

Mean predicted aligned error: 5.44 Å

Secondary structure (DSSP, 8-state):
---------S-EEEEEEEEETTTEEEEEEEESSHHHHHHHHHHTTHHHHHHHHHHHHHHTTS--TTT--EEEEEEEHHHHHHHHTT-HHHHH-

Solvent-accessible surface area (backbone atoms only — not comparable to full-atom values): 5500 Å² total; per-residue (Å²): 133,85,77,85,78,75,70,82,81,63,64,67,66,52,76,47,79,44,81,38,96,88,37,57,25,37,37,42,42,25,18,51,31,65,65,51,47,54,48,33,65,72,74,47,60,52,55,61,52,53,52,51,51,43,52,53,40,36,75,69,68,69,44,51,69,92,72,47,50,70,44,79,45,80,46,20,46,51,51,33,41,74,78,44,74,60,36,62,70,73,71,75,108

Radius of gyration: 14.03 Å; Cα contacts (8 Å, |Δi|>4): 118; chains: 1; bounding box: 30×36×32 Å